Protein AF-A0A848I229-F1 (afdb_monomer_lite)

pLDDT: mean 84.18, std 8.44, range [56.03, 95.44]

Foldseek 3Di:
DVVVVVLVVVCVVQDPVRSVCVVVVVVVCVVVLVVLLVVLCVVCVPPVVVVDDDDDPPVLVVSLVCLCSLVVDDDPSSVVNNCSSCVVVVVVVVVVVVVVVVVVVVVVVVVPDPDD

Secondary structure (DSSP, 8-state):
-HHHHHHHHHHHHH-HHHHHHHHHHHHHHHHHHHHHHHHHHHHHTTTGGGT----STTHHHHHHHHGGGGGTS--HHHHHHHHHHHHHHHHHHHHHHHHHHHHHHHHHHHHTS---

Sequence (116 aa):
MRWLDEQRGLYHALGPARYWTIMVGTVVFCIGFGTLVWWLSEKIGWPDAYGFQCRGKGCLFIELWHSPSLLQNPNGYALALFVALWFIPATTGIAVTIILARRTLIRRRNRIRPME

Radius of gyration: 21.03 Å; chains: 1; bounding box: 59×27×50 Å

Structure (mmCIF, N/CA/C/O backbone):
data_AF-A0A848I229-F1
#
_entry.id   AF-A0A848I229-F1
#
loop_
_atom_site.group_PDB
_atom_site.id
_atom_site.type_symbol
_atom_site.label_atom_id
_atom_site.label_alt_id
_atom_site.label_comp_id
_atom_site.label_asym_id
_atom_site.label_entity_id
_atom_site.label_seq_id
_atom_site.pdbx_PDB_ins_code
_atom_site.Cartn_x
_atom_site.Cartn_y
_atom_site.Cartn_z
_atom_site.occupancy
_atom_site.B_iso_or_equiv
_atom_site.auth_seq_id
_atom_site.auth_comp_id
_atom_site.auth_asym_id
_atom_site.auth_atom_id
_atom_site.pdbx_PDB_model_num
ATOM 1 N N . MET A 1 1 ? -6.728 11.256 -27.194 1.00 61.47 1 MET A N 1
ATOM 2 C CA . MET A 1 1 ? -5.939 10.508 -28.201 1.00 61.47 1 MET A CA 1
ATOM 3 C C . MET A 1 1 ? -4.593 10.056 -27.644 1.00 61.47 1 MET A C 1
ATOM 5 O O . MET A 1 1 ? -4.391 8.856 -27.608 1.00 61.47 1 MET A O 1
ATOM 9 N N . ARG A 1 2 ? -3.781 10.944 -27.043 1.00 76.88 2 ARG A N 1
ATOM 10 C CA . ARG A 1 2 ? -2.451 10.623 -26.469 1.00 76.88 2 ARG A CA 1
ATOM 11 C C . ARG A 1 2 ? -2.360 9.361 -25.585 1.00 76.88 2 ARG A C 1
ATOM 13 O O . ARG A 1 2 ? -1.382 8.636 -25.667 1.00 76.88 2 ARG A O 1
ATOM 20 N N . TRP A 1 3 ? -3.383 9.076 -24.774 1.00 73.06 3 TRP A N 1
ATOM 21 C CA . TRP A 1 3 ? -3.417 7.885 -23.910 1.00 73.06 3 TRP A CA 1
ATOM 22 C C . TRP A 1 3 ? -3.502 6.562 -24.692 1.00 73.06 3 TRP A C 1
ATOM 24 O O . TRP A 1 3 ? -2.877 5.580 -24.310 1.00 73.06 3 TRP A O 1
ATOM 34 N N . LEU A 1 4 ? -4.238 6.529 -25.808 1.00 77.19 4 LEU A N 1
ATOM 35 C CA . LEU A 1 4 ? -4.366 5.322 -26.633 1.00 77.19 4 LEU A CA 1
ATOM 36 C C . LEU A 1 4 ? -3.067 5.020 -27.385 1.00 77.19 4 LEU A C 1
ATOM 38 O O . LEU A 1 4 ? -2.711 3.854 -27.537 1.00 77.19 4 LEU A O 1
ATOM 42 N N . ASP A 1 5 ? -2.353 6.059 -27.816 1.00 79.25 5 ASP A N 1
ATOM 43 C CA . ASP A 1 5 ? -1.061 5.916 -28.492 1.00 79.25 5 ASP A CA 1
ATOM 44 C C . ASP A 1 5 ? 0.001 5.351 -27.535 1.00 79.25 5 ASP A C 1
ATOM 46 O O . ASP A 1 5 ? 0.774 4.467 -27.901 1.00 79.25 5 ASP A O 1
ATOM 50 N N . GLU A 1 6 ? -0.031 5.778 -26.272 1.00 79.31 6 GLU A N 1
ATOM 51 C CA . GLU A 1 6 ? 0.842 5.271 -25.210 1.00 79.31 6 GLU A CA 1
ATOM 52 C C . GLU A 1 6 ? 0.555 3.793 -24.880 1.00 79.31 6 GLU A C 1
ATOM 54 O O . GLU A 1 6 ? 1.481 2.987 -24.759 1.00 79.31 6 GLU A O 1
ATOM 59 N N . GLN A 1 7 ? -0.725 3.398 -24.835 1.00 76.69 7 GLN A N 1
ATOM 60 C CA . GLN A 1 7 ? -1.123 1.995 -24.653 1.00 76.69 7 GLN A CA 1
ATOM 61 C C . GLN A 1 7 ? -0.685 1.109 -25.825 1.00 76.69 7 GLN A C 1
ATOM 63 O O . GLN A 1 7 ? -0.188 0.003 -25.606 1.00 76.69 7 GLN A O 1
ATOM 68 N N . ARG A 1 8 ? -0.806 1.593 -27.069 1.00 76.88 8 ARG A N 1
ATOM 69 C CA . ARG A 1 8 ? -0.301 0.866 -28.247 1.00 76.88 8 ARG A CA 1
ATOM 70 C C . ARG A 1 8 ? 1.218 0.709 -28.196 1.00 76.88 8 ARG A C 1
ATOM 72 O O . ARG A 1 8 ? 1.717 -0.378 -28.475 1.00 76.88 8 ARG A O 1
ATOM 79 N N . GLY A 1 9 ? 1.945 1.751 -27.790 1.00 76.94 9 GLY A N 1
ATOM 80 C CA . GLY A 1 9 ? 3.397 1.691 -27.607 1.00 76.94 9 GLY A CA 1
ATOM 81 C C . GLY A 1 9 ? 3.820 0.624 -26.593 1.00 76.94 9 GLY A C 1
ATOM 82 O O . GLY A 1 9 ? 4.702 -0.187 -26.877 1.00 76.94 9 GLY A O 1
ATOM 83 N N . LEU A 1 10 ? 3.139 0.561 -25.445 1.00 74.19 10 LEU A N 1
ATOM 84 C CA . LEU A 1 10 ? 3.375 -0.463 -24.420 1.00 74.19 10 LEU A CA 1
ATOM 85 C C . LEU A 1 10 ? 3.036 -1.875 -24.914 1.00 74.19 10 LEU A C 1
ATOM 87 O O . LEU A 1 10 ? 3.806 -2.808 -24.683 1.00 74.19 10 LEU A O 1
ATOM 91 N N . TYR A 1 11 ? 1.921 -2.030 -25.628 1.00 75.19 11 TYR A N 1
ATOM 92 C CA . TYR A 1 11 ? 1.504 -3.306 -26.207 1.00 75.19 11 TYR A CA 1
ATOM 93 C C . TYR A 1 11 ? 2.545 -3.861 -27.193 1.00 75.19 11 TYR A C 1
ATOM 95 O O . TYR A 1 11 ? 2.895 -5.042 -27.129 1.00 75.19 11 TYR A O 1
ATOM 103 N N . HIS A 1 12 ? 3.099 -3.005 -28.057 1.00 77.94 12 HIS A N 1
ATOM 104 C CA . HIS A 1 12 ? 4.138 -3.403 -29.010 1.00 77.94 12 HIS A CA 1
ATOM 105 C C . HIS A 1 12 ? 5.501 -3.660 -28.350 1.00 77.94 12 HIS A C 1
ATOM 107 O O . HIS A 1 12 ? 6.202 -4.578 -28.767 1.00 77.94 12 HIS A O 1
ATOM 113 N N . ALA A 1 13 ? 5.872 -2.905 -27.310 1.00 80.56 13 ALA A N 1
ATOM 114 C CA . ALA A 1 13 ? 7.163 -3.059 -26.632 1.00 80.56 13 ALA A CA 1
ATOM 115 C C . ALA A 1 13 ? 7.252 -4.316 -25.742 1.00 80.56 13 ALA A C 1
ATOM 117 O O . ALA A 1 13 ? 8.307 -4.942 -25.653 1.00 80.56 13 ALA A O 1
ATOM 118 N N . LEU A 1 14 ? 6.159 -4.690 -25.065 1.00 77.81 14 LEU A N 1
ATOM 119 C CA . LEU A 1 14 ? 6.116 -5.833 -24.138 1.00 77.81 14 LEU A CA 1
ATOM 120 C C . LEU A 1 14 ? 5.665 -7.138 -24.813 1.00 77.81 14 LEU A C 1
ATOM 122 O O . LEU A 1 14 ? 5.975 -8.224 -24.319 1.00 77.81 14 LEU A O 1
ATOM 126 N N . GLY A 1 15 ? 4.950 -7.034 -25.934 1.00 85.50 15 GLY A 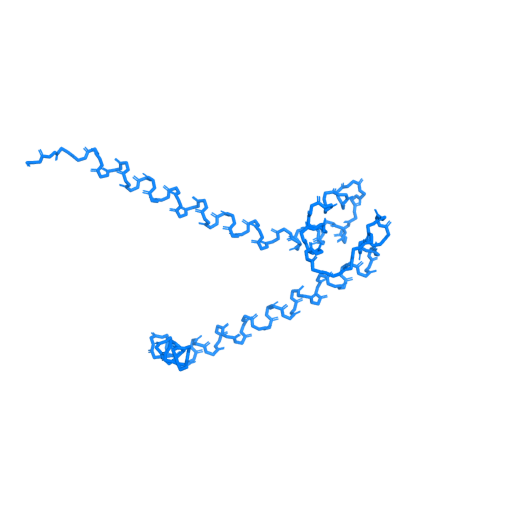N 1
ATOM 127 C CA . GLY A 1 15 ? 4.285 -8.145 -26.602 1.00 85.50 15 GLY A CA 1
ATOM 128 C C . GLY A 1 15 ? 2.907 -8.465 -25.990 1.00 85.50 15 GLY A C 1
ATOM 129 O O . GLY A 1 15 ? 2.695 -8.254 -24.789 1.00 85.50 15 GLY A O 1
ATOM 130 N N . PRO A 1 16 ? 1.966 -9.024 -26.782 1.00 85.12 16 PRO A N 1
ATOM 131 C CA . PRO A 1 16 ? 0.558 -9.169 -26.397 1.00 85.12 16 PRO A CA 1
ATOM 132 C C . PRO A 1 16 ? 0.350 -9.949 -25.101 1.00 85.12 16 PRO A C 1
ATOM 134 O O . PRO A 1 16 ? -0.398 -9.526 -24.224 1.00 85.12 16 PRO A O 1
ATOM 137 N N . ALA A 1 17 ? 1.039 -11.086 -24.977 1.00 85.69 17 ALA A N 1
ATOM 138 C CA . ALA A 1 17 ? 0.879 -11.990 -23.847 1.00 85.69 17 ALA A CA 1
ATOM 139 C C . ALA A 1 17 ? 1.322 -11.331 -22.534 1.00 85.69 17 ALA A C 1
ATOM 141 O O . ALA A 1 17 ? 0.590 -11.360 -21.553 1.00 85.69 17 ALA A O 1
ATOM 142 N N . ARG A 1 18 ? 2.491 -10.675 -22.517 1.00 87.75 18 ARG A N 1
ATOM 143 C CA . ARG A 1 18 ? 3.013 -10.027 -21.302 1.00 87.75 18 ARG A CA 1
ATOM 144 C C . ARG A 1 18 ? 2.158 -8.838 -20.887 1.00 87.75 18 ARG A C 1
ATOM 146 O O . ARG A 1 18 ? 1.877 -8.688 -19.703 1.00 87.75 18 ARG A O 1
ATOM 153 N N . TYR A 1 19 ? 1.727 -8.027 -21.852 1.00 86.94 19 TYR A N 1
ATOM 154 C CA . TYR A 1 19 ? 0.862 -6.881 -21.589 1.00 86.94 19 TYR A CA 1
ATOM 155 C C . TYR A 1 19 ? -0.452 -7.311 -20.918 1.00 86.94 19 TYR A C 1
ATOM 157 O O . TYR A 1 19 ? -0.802 -6.786 -19.860 1.00 86.94 19 TYR A O 1
ATOM 165 N N . TRP A 1 20 ? -1.137 -8.315 -21.478 1.00 90.06 20 TRP A N 1
ATOM 166 C CA . TRP A 1 20 ? -2.387 -8.818 -20.908 1.00 90.06 20 TRP A CA 1
ATOM 167 C C . TRP A 1 20 ? -2.191 -9.460 -19.536 1.00 90.06 20 TRP A C 1
ATOM 169 O O . TRP A 1 20 ? -2.972 -9.177 -18.631 1.00 90.06 20 TRP A O 1
ATOM 179 N N . THR A 1 21 ? -1.130 -10.247 -19.338 1.00 91.94 21 THR A N 1
ATOM 180 C CA . THR A 1 21 ? -0.834 -10.842 -18.027 1.00 91.94 21 THR A CA 1
ATOM 181 C C . THR A 1 21 ? -0.604 -9.775 -16.956 1.00 91.94 21 THR A C 1
ATOM 183 O O . THR A 1 21 ? -1.137 -9.896 -15.855 1.00 91.94 21 THR A O 1
ATOM 186 N N . ILE A 1 22 ? 0.141 -8.708 -17.267 1.00 90.75 22 ILE A N 1
ATOM 187 C CA . ILE A 1 22 ? 0.380 -7.603 -16.325 1.00 90.75 22 ILE A CA 1
ATOM 188 C C . ILE A 1 22 ? -0.925 -6.860 -16.024 1.00 90.75 22 ILE A C 1
ATOM 190 O O . ILE A 1 22 ? -1.213 -6.585 -14.859 1.00 90.75 22 ILE A O 1
ATOM 194 N N . MET A 1 23 ? -1.727 -6.556 -17.048 1.00 89.81 23 MET A N 1
ATOM 195 C CA . MET A 1 23 ? -3.001 -5.851 -16.873 1.00 89.81 23 MET A CA 1
ATOM 196 C C . MET A 1 23 ? -3.985 -6.657 -16.027 1.00 89.81 23 MET A C 1
ATOM 198 O O . MET A 1 23 ? -4.462 -6.170 -15.003 1.00 89.81 23 MET A O 1
ATOM 202 N N . VAL A 1 24 ? -4.244 -7.909 -16.408 1.00 94.06 24 VAL A N 1
ATOM 203 C CA . VAL A 1 24 ? -5.161 -8.792 -15.676 1.00 94.06 24 VAL A CA 1
ATOM 204 C C . VAL A 1 24 ? -4.648 -9.041 -14.262 1.00 94.06 24 VAL A C 1
ATOM 206 O O . VAL A 1 24 ? -5.412 -8.904 -13.311 1.00 94.06 24 VAL A O 1
ATOM 209 N N . GLY A 1 25 ? -3.353 -9.327 -14.102 1.00 93.75 25 GLY A N 1
ATOM 210 C CA . GLY A 1 25 ? -2.740 -9.526 -12.789 1.00 93.75 25 GLY A CA 1
ATOM 211 C C . GLY A 1 25 ? -2.904 -8.311 -11.877 1.00 93.75 25 GLY A C 1
ATOM 212 O O . GLY A 1 25 ? -3.248 -8.463 -10.708 1.00 93.75 25 GLY A O 1
ATOM 213 N N . THR A 1 26 ? -2.742 -7.103 -12.420 1.00 91.62 26 THR A N 1
ATOM 214 C CA . THR A 1 26 ? -2.922 -5.852 -11.670 1.00 91.62 26 THR A CA 1
ATOM 215 C C . THR A 1 26 ? -4.376 -5.657 -11.250 1.00 91.62 26 THR A C 1
ATOM 217 O O . THR A 1 26 ? -4.639 -5.334 -10.095 1.00 91.62 26 THR A O 1
ATOM 220 N N . VAL A 1 27 ? -5.333 -5.891 -12.153 1.00 94.44 27 VAL A N 1
ATOM 221 C CA . VAL A 1 27 ? -6.767 -5.778 -11.841 1.00 94.44 27 VAL A CA 1
ATOM 222 C C . VAL A 1 27 ? -7.171 -6.783 -10.762 1.00 94.44 27 VAL A C 1
ATOM 224 O O . VAL A 1 27 ? -7.797 -6.400 -9.774 1.00 94.44 27 VAL A O 1
ATOM 227 N N . VAL A 1 28 ? -6.767 -8.048 -10.909 1.00 95.44 28 VAL A N 1
ATOM 228 C CA . VAL A 1 28 ? -7.043 -9.107 -9.927 1.00 95.44 28 VAL A CA 1
ATOM 229 C C . VAL A 1 28 ? -6.423 -8.768 -8.574 1.00 95.44 28 VAL A C 1
ATOM 231 O O . VAL A 1 28 ? -7.091 -8.903 -7.551 1.00 95.44 28 VAL A O 1
ATOM 234 N N . PHE A 1 29 ? -5.182 -8.275 -8.559 1.00 92.94 29 PHE A N 1
ATOM 235 C CA . PHE A 1 29 ? -4.520 -7.843 -7.333 1.00 92.94 29 PHE A CA 1
ATOM 236 C C . PHE A 1 29 ? -5.271 -6.692 -6.657 1.00 92.94 29 PHE A C 1
ATOM 238 O O . PHE A 1 29 ? -5.551 -6.782 -5.467 1.00 92.94 29 PHE A O 1
ATOM 245 N N . CYS A 1 30 ? -5.646 -5.641 -7.393 1.00 90.94 30 CYS A N 1
ATOM 246 C CA . CYS A 1 30 ? -6.378 -4.501 -6.835 1.00 90.94 30 CYS A CA 1
ATOM 247 C C . CYS A 1 30 ? -7.722 -4.917 -6.230 1.00 90.94 30 CYS A C 1
ATOM 249 O O . CYS A 1 30 ? -8.056 -4.481 -5.129 1.00 90.94 30 CYS A O 1
ATOM 251 N N . ILE A 1 31 ? -8.476 -5.770 -6.931 1.00 94.38 31 ILE A N 1
ATOM 252 C CA . ILE A 1 31 ? -9.760 -6.279 -6.439 1.00 94.38 31 ILE A CA 1
ATOM 253 C C . ILE A 1 31 ? -9.532 -7.129 -5.189 1.00 94.38 31 ILE A C 1
ATOM 255 O O . ILE A 1 31 ? -10.109 -6.837 -4.147 1.00 94.38 31 ILE A O 1
ATOM 259 N N . GLY A 1 32 ? -8.649 -8.129 -5.261 1.00 93.44 32 GLY A N 1
ATOM 260 C CA . GLY A 1 32 ? -8.381 -9.029 -4.140 1.00 93.44 32 GLY A CA 1
ATOM 261 C C . GLY A 1 32 ? -7.855 -8.297 -2.906 1.00 93.44 32 GLY A C 1
ATOM 262 O O . GLY A 1 32 ? -8.299 -8.562 -1.792 1.00 93.44 32 GLY A O 1
ATOM 263 N N . PHE A 1 33 ? -6.962 -7.328 -3.101 1.00 91.88 33 PHE A N 1
ATOM 264 C CA . PHE A 1 33 ? -6.431 -6.495 -2.029 1.00 91.88 33 PHE A CA 1
ATOM 265 C C . PHE A 1 33 ? -7.514 -5.608 -1.404 1.00 91.88 33 PHE A C 1
ATOM 267 O O . PHE A 1 33 ? -7.625 -5.552 -0.181 1.00 91.88 33 PHE A O 1
ATOM 274 N N . GLY A 1 34 ? -8.355 -4.967 -2.223 1.00 90.12 34 GLY A N 1
ATOM 275 C CA . GLY A 1 34 ? -9.484 -4.172 -1.736 1.00 90.12 34 GLY A CA 1
ATOM 276 C C . GLY A 1 34 ? -10.483 -5.010 -0.935 1.00 90.12 34 GLY A C 1
ATOM 277 O O . GLY A 1 34 ? -10.881 -4.611 0.158 1.00 90.12 34 GLY A O 1
ATOM 278 N N . THR A 1 35 ? -10.831 -6.200 -1.430 1.00 93.06 35 THR A N 1
ATOM 279 C CA . THR A 1 35 ? -11.714 -7.139 -0.724 1.00 93.06 35 THR A CA 1
ATOM 280 C C . THR A 1 35 ? -11.099 -7.622 0.588 1.00 93.06 35 THR A C 1
ATOM 282 O O . THR A 1 35 ? -11.808 -7.690 1.587 1.00 93.06 35 THR A O 1
ATOM 285 N N . LEU A 1 36 ? -9.796 -7.919 0.616 1.00 91.69 36 LEU A N 1
ATOM 286 C CA . LEU A 1 36 ? -9.095 -8.328 1.835 1.00 91.69 36 LEU A CA 1
ATOM 287 C C . LEU A 1 36 ? -9.128 -7.226 2.900 1.00 91.69 36 LEU A C 1
ATOM 289 O O . LEU A 1 36 ? -9.456 -7.505 4.051 1.00 91.69 36 LEU A O 1
ATOM 293 N N . VAL A 1 37 ? -8.805 -5.986 2.519 1.00 89.44 37 VAL A N 1
ATOM 294 C CA . VAL A 1 37 ? -8.836 -4.832 3.430 1.00 89.44 37 VAL A CA 1
ATOM 295 C C . VAL A 1 37 ? -10.249 -4.613 3.959 1.00 89.44 37 VAL A C 1
ATOM 297 O O . VAL A 1 37 ? -10.425 -4.474 5.164 1.00 89.44 37 VAL A O 1
ATOM 300 N N . TRP A 1 38 ? -11.259 -4.642 3.088 1.00 90.12 38 TRP A N 1
ATOM 301 C CA . TRP A 1 38 ? -12.655 -4.501 3.497 1.00 90.12 38 TRP A CA 1
ATOM 302 C C . TRP A 1 38 ? -13.090 -5.608 4.466 1.00 90.12 38 TRP A C 1
ATOM 304 O O . TRP A 1 38 ? -13.617 -5.312 5.535 1.00 90.12 38 TRP A O 1
ATOM 314 N N . TRP A 1 39 ? -12.787 -6.869 4.152 1.00 93.06 39 TRP A N 1
ATOM 315 C CA . TRP A 1 39 ? -13.123 -8.014 5.001 1.00 93.06 39 TRP A CA 1
ATOM 316 C C . TRP A 1 39 ? -12.442 -7.955 6.376 1.00 93.06 39 TRP A C 1
ATOM 318 O O . TRP A 1 39 ? -13.074 -8.224 7.399 1.00 93.06 39 TRP A O 1
ATOM 328 N N . LEU A 1 40 ? -11.160 -7.577 6.420 1.00 90.50 40 LEU A N 1
ATOM 329 C CA . LEU A 1 40 ? -10.433 -7.374 7.674 1.00 90.50 40 LEU A CA 1
ATOM 330 C C . LEU A 1 40 ? -11.035 -6.227 8.490 1.00 90.50 40 LEU A C 1
ATOM 332 O O . LEU A 1 40 ? -11.192 -6.370 9.703 1.00 90.50 40 LEU A O 1
ATOM 336 N N . SER A 1 41 ? -11.399 -5.127 7.828 1.00 87.25 41 SER A N 1
ATOM 337 C CA . SER A 1 41 ? -12.031 -3.979 8.475 1.00 87.25 41 SER A CA 1
ATOM 338 C C . SER A 1 41 ? -13.373 -4.351 9.100 1.00 87.25 41 SER A C 1
ATOM 340 O O . SER A 1 41 ? -13.586 -4.066 10.278 1.00 87.25 41 SER A O 1
ATOM 342 N N . GLU A 1 42 ? -14.236 -5.073 8.380 1.00 88.62 42 GLU A N 1
ATOM 343 C CA . GLU A 1 42 ? -15.516 -5.548 8.923 1.00 88.62 42 GLU A CA 1
ATOM 344 C C . GLU A 1 42 ? -15.330 -6.476 10.128 1.00 88.62 42 GLU A C 1
ATOM 346 O O . GLU A 1 42 ? -16.072 -6.380 11.106 1.00 88.62 42 GLU A O 1
ATOM 351 N N . LYS A 1 43 ? -14.313 -7.348 10.106 1.00 89.19 43 LYS A N 1
ATOM 352 C CA . LYS A 1 43 ? -14.065 -8.306 11.195 1.00 89.19 43 LYS A CA 1
ATOM 353 C C . LYS A 1 43 ? -13.723 -7.660 12.530 1.00 89.19 43 LYS A C 1
ATOM 355 O O . LYS A 1 43 ? -14.037 -8.245 13.566 1.00 89.19 43 LYS A O 1
ATOM 360 N N . ILE A 1 44 ? -13.073 -6.503 12.513 1.00 88.25 44 ILE A N 1
ATOM 361 C CA . ILE A 1 44 ? -12.664 -5.788 13.730 1.00 88.25 44 ILE A CA 1
ATOM 362 C C . ILE A 1 44 ? -13.465 -4.499 13.954 1.00 88.25 44 ILE A C 1
ATOM 364 O O . ILE A 1 44 ? -13.167 -3.752 14.882 1.00 88.25 44 ILE A O 1
ATOM 368 N N . GLY A 1 45 ? -14.464 -4.229 13.108 1.00 84.88 45 GLY A N 1
ATOM 369 C CA . GLY A 1 45 ? -15.256 -3.001 13.144 1.00 84.88 45 GLY A CA 1
ATOM 370 C C . GLY A 1 45 ? -14.448 -1.742 12.821 1.00 84.88 45 GLY A C 1
ATOM 371 O O . GLY A 1 45 ? -14.797 -0.658 13.275 1.00 84.88 45 GLY A O 1
ATOM 372 N N . TRP A 1 46 ? -13.348 -1.861 12.080 1.00 83.38 46 TRP A N 1
ATOM 373 C CA . TRP A 1 46 ? -12.554 -0.708 11.667 1.00 83.38 46 TRP A CA 1
ATOM 374 C C . TRP A 1 46 ? -13.295 0.114 10.602 1.00 83.38 46 TRP A C 1
ATOM 376 O O . TRP A 1 46 ? -13.853 -0.481 9.677 1.00 83.38 46 TRP A O 1
ATOM 386 N N . PRO A 1 47 ? -13.254 1.459 10.650 1.00 83.19 47 PRO A N 1
ATOM 387 C CA . PRO A 1 47 ? -12.619 2.315 11.665 1.00 83.19 47 PRO A CA 1
ATOM 388 C C . PRO A 1 47 ? -13.548 2.715 12.834 1.00 83.19 47 PRO A C 1
ATOM 390 O O . PRO A 1 47 ? -13.076 3.220 13.856 1.00 83.19 47 PRO A O 1
ATOM 393 N N . ASP A 1 48 ? -14.853 2.457 12.718 1.00 83.12 48 ASP A N 1
ATOM 394 C CA . ASP A 1 48 ? -15.883 2.970 13.633 1.00 83.12 48 ASP A CA 1
ATOM 395 C C . ASP A 1 48 ? -15.733 2.461 15.081 1.00 83.12 48 ASP A C 1
ATOM 397 O O . ASP A 1 48 ? -15.882 3.235 16.028 1.00 83.12 48 ASP A O 1
ATOM 401 N N . ALA A 1 49 ? -15.376 1.188 15.278 1.00 81.69 49 ALA A N 1
ATOM 402 C CA . ALA A 1 49 ? -15.155 0.581 16.598 1.00 81.69 49 ALA A CA 1
ATOM 403 C C . ALA A 1 49 ? -13.953 1.180 17.344 1.00 81.69 49 ALA A C 1
ATOM 405 O O . ALA A 1 49 ? -13.859 1.069 18.565 1.00 81.69 49 ALA A O 1
ATOM 406 N N . TYR A 1 50 ? -13.052 1.840 16.616 1.00 78.81 50 TYR A N 1
ATOM 407 C CA . TYR A 1 50 ? -11.896 2.542 17.166 1.00 78.81 50 TYR A CA 1
ATOM 408 C C . TYR A 1 50 ? -12.190 4.036 17.401 1.00 78.81 50 TYR A C 1
ATOM 410 O O . TYR A 1 50 ? -11.290 4.792 17.758 1.00 78.81 50 TYR A O 1
ATOM 418 N N . GLY A 1 51 ? -13.452 4.462 17.246 1.00 78.19 51 GLY A N 1
ATOM 419 C CA . GLY A 1 51 ? -13.907 5.831 17.503 1.00 78.19 51 GLY A CA 1
ATOM 420 C C . GLY A 1 51 ? -13.667 6.801 16.346 1.00 78.19 51 GLY A C 1
ATOM 421 O O . GLY A 1 51 ? -13.834 8.009 16.518 1.00 78.19 51 GLY A O 1
ATOM 422 N N . PHE A 1 52 ? -13.290 6.299 15.168 1.00 80.81 52 PHE A N 1
ATOM 423 C CA . PHE A 1 52 ? -12.976 7.126 14.007 1.00 80.81 52 PHE A CA 1
ATOM 424 C C . PHE A 1 52 ? -14.089 7.027 12.972 1.00 80.81 52 PHE A C 1
ATOM 426 O O . PHE A 1 52 ? -14.188 6.049 12.242 1.00 80.81 52 PHE A O 1
ATOM 433 N N . GLN A 1 53 ? -14.903 8.076 12.878 1.00 74.69 53 GLN A N 1
ATOM 434 C CA . GLN A 1 53 ? -15.883 8.212 11.809 1.00 74.69 53 GLN A CA 1
ATOM 435 C C . GLN A 1 53 ? -15.352 9.184 10.775 1.00 74.69 53 GLN A C 1
ATOM 437 O O . GLN A 1 53 ? -15.200 10.380 11.027 1.00 74.69 53 GLN A O 1
ATOM 442 N N . CYS A 1 54 ? -15.072 8.666 9.593 1.00 74.00 54 CYS A N 1
ATOM 443 C CA . CYS A 1 54 ? -14.611 9.480 8.497 1.00 74.00 54 CYS A CA 1
ATOM 444 C C . CYS A 1 54 ? -15.384 9.102 7.231 1.00 74.00 54 CYS A C 1
ATOM 446 O O . CYS A 1 54 ? -15.521 7.937 6.870 1.00 74.00 54 CYS A O 1
ATOM 448 N N . ARG A 1 55 ? -15.974 10.110 6.582 1.00 73.12 55 ARG A N 1
ATOM 449 C CA . ARG A 1 55 ? -16.778 9.949 5.367 1.00 73.12 55 ARG A CA 1
ATOM 450 C C . ARG A 1 55 ? -16.360 11.004 4.353 1.00 73.12 55 ARG A C 1
ATOM 452 O O . ARG A 1 55 ? -16.357 12.192 4.656 1.00 73.12 55 ARG A O 1
ATOM 459 N N . GLY A 1 56 ? -16.038 10.569 3.137 1.00 75.12 56 GLY A N 1
ATOM 460 C CA . GLY A 1 56 ? -15.721 11.454 2.015 1.00 75.12 56 GLY A CA 1
ATOM 461 C C . GLY A 1 56 ? -14.248 11.451 1.598 1.00 75.12 56 GLY A C 1
ATOM 462 O O . GLY A 1 56 ? -13.522 10.473 1.768 1.00 75.12 56 GLY A O 1
ATOM 463 N N . LYS A 1 57 ? -13.815 12.544 0.961 1.00 73.88 57 LYS A N 1
ATOM 464 C CA . LYS A 1 57 ? -12.471 12.663 0.373 1.00 73.88 57 LYS A CA 1
ATOM 465 C C . LYS A 1 57 ? -11.409 12.827 1.463 1.00 73.88 57 LYS A C 1
ATOM 467 O O . LYS A 1 57 ? -11.611 13.566 2.416 1.00 73.88 57 LYS A O 1
ATOM 472 N N . GLY A 1 58 ? -10.262 12.169 1.286 1.00 75.50 58 GLY A N 1
ATOM 473 C CA . GLY A 1 58 ? -9.140 12.226 2.234 1.00 75.50 58 GLY A CA 1
ATOM 474 C C . GLY A 1 58 ? -9.224 11.211 3.373 1.00 75.50 58 GLY A C 1
ATOM 475 O O . GLY A 1 58 ? -8.304 11.128 4.181 1.00 75.50 58 GLY A O 1
ATOM 476 N N . CYS A 1 59 ? -10.279 10.397 3.402 1.00 81.00 59 CYS A N 1
ATOM 477 C CA . CYS A 1 59 ? -10.508 9.486 4.508 1.00 81.00 59 CYS A CA 1
ATOM 478 C C . CYS A 1 59 ? -9.430 8.424 4.673 1.00 81.00 59 CYS A C 1
ATOM 480 O O . CYS A 1 59 ? -8.964 8.173 5.776 1.00 81.00 59 CYS A O 1
ATOM 482 N N . LEU A 1 60 ? -8.930 7.917 3.550 1.00 78.19 60 LEU A N 1
ATOM 483 C CA . LEU A 1 60 ? -7.845 6.948 3.526 1.00 78.19 60 LEU A CA 1
ATOM 484 C C . LEU A 1 60 ? -6.576 7.474 4.221 1.00 78.19 60 LEU A C 1
ATOM 486 O O . LEU A 1 60 ? -5.892 6.714 4.892 1.00 78.19 60 LEU A O 1
ATOM 490 N N . PHE A 1 61 ? -6.278 8.777 4.127 1.00 82.38 61 PHE A N 1
ATOM 491 C CA . PHE A 1 61 ? -5.144 9.370 4.849 1.00 82.38 61 PHE A CA 1
ATOM 492 C C . PHE A 1 61 ? -5.396 9.449 6.353 1.00 82.38 61 PHE A C 1
ATOM 494 O O . PHE A 1 61 ? -4.484 9.197 7.135 1.00 82.38 61 PHE A O 1
ATOM 501 N N . ILE A 1 62 ? -6.621 9.788 6.757 1.00 83.69 62 ILE A N 1
ATOM 502 C CA . ILE A 1 62 ? -7.011 9.858 8.168 1.00 83.69 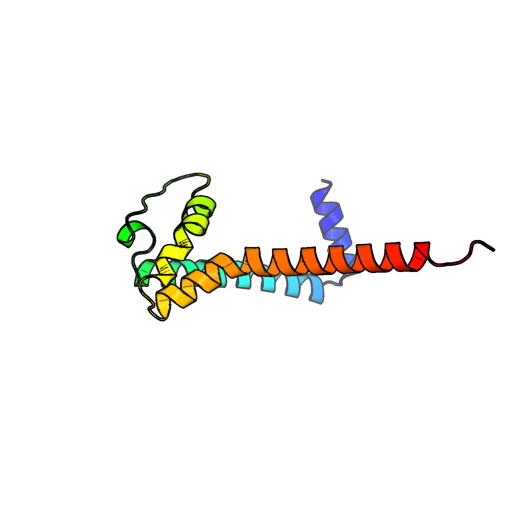62 ILE A CA 1
ATOM 503 C C . ILE A 1 62 ? -6.989 8.456 8.785 1.00 83.69 62 ILE A C 1
ATOM 505 O O . ILE A 1 62 ? -6.438 8.285 9.871 1.00 83.69 62 ILE A O 1
ATOM 509 N N . GLU A 1 63 ? -7.522 7.456 8.086 1.00 82.81 63 GLU A N 1
ATOM 510 C CA . GLU A 1 63 ? -7.466 6.051 8.491 1.00 82.81 63 GLU A CA 1
ATOM 511 C C . GLU A 1 63 ? -6.020 5.561 8.600 1.00 82.81 63 GLU A C 1
ATOM 513 O O . GLU A 1 63 ? -5.652 4.956 9.604 1.00 82.81 63 GLU A O 1
ATOM 518 N N . LEU A 1 64 ? -5.168 5.875 7.619 1.00 85.38 64 LEU A N 1
ATOM 519 C CA . LEU A 1 64 ? -3.753 5.501 7.655 1.00 85.38 64 LEU A CA 1
ATOM 520 C C . LEU A 1 64 ? -3.006 6.181 8.814 1.00 85.38 64 LEU A C 1
ATOM 522 O O . LEU A 1 64 ? -2.162 5.559 9.452 1.00 85.38 64 LEU A O 1
ATOM 526 N N . TRP A 1 65 ? -3.333 7.439 9.118 1.00 86.31 65 TRP A N 1
ATOM 527 C CA . TRP A 1 65 ? -2.746 8.177 10.239 1.00 86.31 65 TRP A CA 1
ATOM 528 C C . TRP A 1 65 ? -3.141 7.590 11.598 1.00 86.31 65 TRP A C 1
ATOM 530 O O . TRP A 1 65 ? -2.313 7.521 12.504 1.00 86.31 65 TRP A O 1
ATOM 540 N N . HIS A 1 66 ? -4.387 7.134 11.735 1.00 86.69 66 HIS A N 1
ATOM 541 C CA . HIS A 1 66 ? -4.896 6.524 12.966 1.00 86.69 66 HIS A CA 1
ATOM 542 C C . HIS A 1 66 ? -4.650 5.015 13.048 1.00 86.69 66 HIS A C 1
ATOM 544 O O . HIS A 1 66 ? -4.871 4.417 14.104 1.00 86.69 66 HIS A O 1
ATOM 550 N N . SER A 1 67 ? -4.127 4.392 11.988 1.00 85.19 67 SER A N 1
ATOM 551 C CA . SER A 1 67 ? -3.819 2.962 11.949 1.00 85.19 67 SER A CA 1
ATOM 552 C C . SER A 1 67 ? -2.891 2.463 13.073 1.00 85.19 67 SER A C 1
ATOM 554 O O . SER A 1 67 ? -3.020 1.292 13.421 1.00 85.19 67 SER A O 1
ATOM 556 N N . PRO A 1 68 ? -1.999 3.260 13.710 1.00 86.75 68 PRO A N 1
ATOM 557 C CA . PRO A 1 68 ? -1.237 2.800 14.874 1.00 86.75 68 PRO A CA 1
ATOM 558 C C . PRO A 1 68 ? -2.107 2.374 16.067 1.00 86.75 68 PRO A C 1
ATOM 560 O O . PRO A 1 68 ? -1.653 1.587 16.894 1.00 86.75 68 PRO A O 1
ATOM 563 N N . SER A 1 69 ? -3.363 2.829 16.152 1.00 85.06 69 SER A N 1
ATOM 564 C CA . SER A 1 69 ? -4.319 2.344 17.162 1.00 85.06 69 SER A CA 1
ATOM 565 C C . SER A 1 69 ? -4.615 0.842 17.030 1.00 85.06 69 SER A C 1
ATOM 567 O O . SER A 1 69 ? -4.862 0.179 18.038 1.00 85.06 69 SER A O 1
ATOM 569 N N . LEU A 1 70 ? -4.469 0.265 15.827 1.00 84.38 70 LEU A N 1
ATOM 570 C CA . LEU A 1 70 ? -4.555 -1.183 15.593 1.00 84.38 70 LEU A CA 1
ATOM 571 C C . LEU A 1 70 ? -3.465 -1.967 16.340 1.00 84.38 70 LEU A C 1
ATOM 573 O O . LEU A 1 70 ? -3.655 -3.143 16.638 1.00 84.38 70 LEU A O 1
ATOM 577 N N . LEU A 1 71 ? -2.334 -1.328 16.660 1.00 87.00 71 LEU A N 1
ATOM 578 C CA . LEU A 1 71 ? -1.219 -1.952 17.379 1.00 87.00 71 LEU A CA 1
ATOM 579 C C . LEU A 1 71 ? -1.395 -1.918 18.902 1.00 87.00 71 LEU A C 1
ATOM 581 O O . LEU A 1 71 ? -0.687 -2.633 19.605 1.00 87.00 71 LEU A O 1
ATOM 585 N N . GLN A 1 72 ? -2.323 -1.107 19.420 1.00 85.06 72 GLN A N 1
ATOM 586 C CA . GLN A 1 72 ? -2.545 -0.974 20.865 1.00 85.06 72 GLN A CA 1
ATOM 587 C C . GLN A 1 72 ? -3.303 -2.172 21.450 1.00 85.06 72 GLN A C 1
ATOM 589 O O . GLN A 1 72 ? -3.069 -2.541 22.595 1.00 85.06 72 GLN A O 1
ATOM 594 N N . ASN A 1 73 ? -4.163 -2.811 20.651 1.00 75.62 73 ASN A N 1
ATOM 595 C CA . ASN A 1 73 ? -4.868 -4.041 21.008 1.00 75.62 73 ASN A CA 1
ATOM 596 C C . ASN A 1 73 ? -4.521 -5.132 19.983 1.00 75.62 73 ASN A C 1
ATOM 598 O O . ASN A 1 73 ? -5.259 -5.311 19.009 1.00 75.62 73 ASN A O 1
ATOM 602 N N . PRO A 1 74 ? -3.380 -5.830 20.145 1.00 72.56 74 PRO A N 1
ATOM 603 C CA . PRO A 1 74 ? -2.869 -6.743 19.133 1.00 72.56 74 PRO A CA 1
ATOM 604 C C . PRO A 1 74 ? -3.788 -7.959 18.976 1.00 72.56 74 PRO A C 1
ATOM 606 O O . PRO A 1 74 ? -3.797 -8.883 19.784 1.00 72.56 74 PRO A O 1
ATOM 609 N N . ASN A 1 75 ? -4.545 -7.959 17.883 1.00 84.88 75 ASN A N 1
ATOM 610 C CA . ASN A 1 75 ? -5.268 -9.109 17.356 1.00 84.88 75 ASN A CA 1
ATOM 611 C C . ASN A 1 75 ? -4.660 -9.466 15.991 1.00 84.88 75 ASN A C 1
ATOM 613 O O . ASN A 1 75 ? -4.232 -8.573 15.256 1.00 84.88 75 ASN A O 1
ATOM 617 N N . GLY A 1 76 ? -4.647 -10.749 15.618 1.00 87.94 76 GLY A N 1
ATOM 618 C CA . GLY A 1 76 ? -4.139 -11.196 14.316 1.00 87.94 76 GLY A CA 1
ATOM 619 C C . GLY A 1 76 ? -4.787 -10.451 13.143 1.00 87.94 76 GLY A C 1
ATOM 620 O O . GLY A 1 76 ? -4.100 -10.064 12.202 1.00 87.94 76 GLY A O 1
ATOM 621 N N . TYR A 1 77 ? -6.085 -10.151 13.245 1.00 89.62 77 TYR A N 1
ATOM 622 C CA . TYR A 1 77 ? -6.806 -9.362 12.241 1.00 89.62 77 TYR A CA 1
ATOM 623 C C . TYR A 1 77 ? -6.395 -7.883 12.218 1.00 89.62 77 TYR A C 1
ATOM 625 O O . TYR A 1 77 ? -6.218 -7.319 11.142 1.00 89.62 77 TYR A O 1
ATOM 633 N N . ALA A 1 78 ? -6.193 -7.265 13.386 1.00 87.56 78 ALA A N 1
ATOM 634 C CA . ALA A 1 78 ? -5.759 -5.870 13.487 1.00 87.56 78 ALA A CA 1
ATOM 635 C C . ALA A 1 78 ? -4.338 -5.686 12.929 1.00 87.56 78 ALA A C 1
ATOM 637 O O . ALA A 1 78 ? -4.070 -4.732 12.198 1.00 87.56 78 ALA A O 1
ATOM 638 N N . LEU A 1 79 ? -3.448 -6.646 13.199 1.00 90.00 79 LEU A N 1
ATOM 639 C CA . LEU A 1 79 ? -2.090 -6.655 12.663 1.00 90.00 79 LEU A CA 1
ATOM 640 C C . LEU A 1 79 ? -2.084 -6.891 11.146 1.00 90.00 79 LEU A C 1
ATOM 642 O O . LEU A 1 7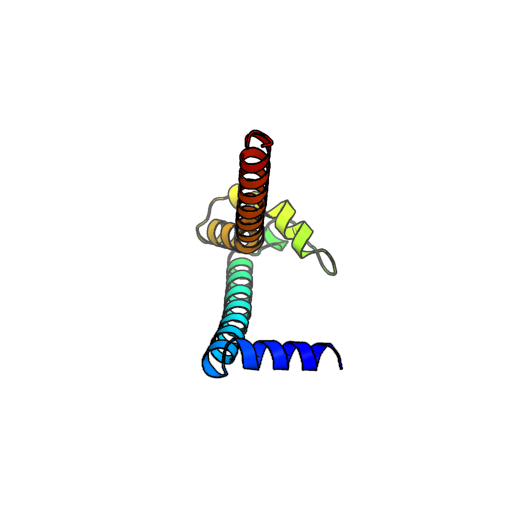9 ? -1.378 -6.188 10.425 1.00 90.00 79 LEU A O 1
ATOM 646 N N . ALA A 1 80 ? -2.907 -7.818 10.646 1.00 91.31 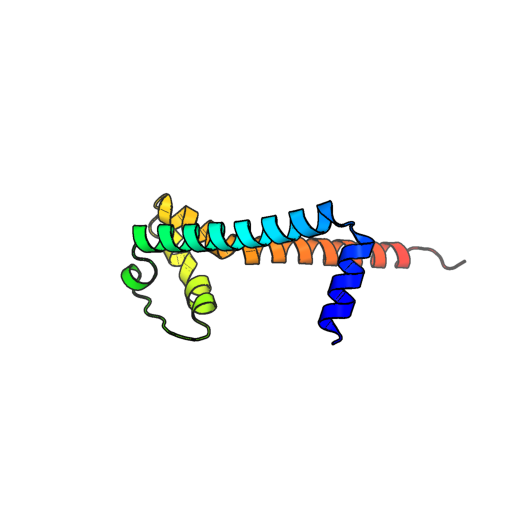80 ALA A N 1
ATOM 647 C CA . ALA A 1 80 ? -3.067 -8.037 9.210 1.00 91.31 80 ALA A CA 1
ATOM 648 C C . ALA A 1 80 ? -3.589 -6.781 8.493 1.00 91.31 80 ALA A C 1
ATOM 650 O O . ALA A 1 80 ? -3.057 -6.414 7.444 1.00 91.31 80 ALA A O 1
ATOM 651 N N . LEU A 1 81 ? -4.575 -6.087 9.075 1.00 89.44 81 LEU A N 1
ATOM 652 C CA . LEU A 1 81 ? -5.103 -4.845 8.512 1.00 89.44 81 LEU A CA 1
ATOM 653 C C . LEU A 1 81 ? -4.047 -3.737 8.511 1.00 89.44 81 LEU A C 1
ATOM 655 O O . LEU A 1 81 ? -3.887 -3.051 7.505 1.00 89.44 81 LEU A O 1
ATOM 659 N N . PHE A 1 82 ? -3.285 -3.594 9.598 1.00 90.62 82 PHE A N 1
ATOM 660 C CA . PHE A 1 82 ? -2.196 -2.621 9.677 1.00 90.62 82 PHE A CA 1
ATOM 661 C C . PHE A 1 82 ? -1.152 -2.851 8.578 1.00 90.62 82 PHE A C 1
ATOM 663 O O . PHE A 1 82 ? -0.785 -1.918 7.862 1.00 90.62 82 PHE A O 1
ATOM 670 N N . VAL A 1 83 ? -0.709 -4.101 8.405 1.00 91.12 83 VAL A N 1
ATOM 671 C CA . VAL A 1 83 ? 0.247 -4.472 7.353 1.00 91.12 83 VAL A CA 1
ATOM 672 C C . VAL A 1 83 ? -0.337 -4.206 5.968 1.00 91.12 83 VAL A C 1
ATOM 674 O O . VAL A 1 83 ? 0.369 -3.672 5.116 1.00 91.12 83 VAL A O 1
ATOM 677 N N . ALA A 1 84 ? -1.614 -4.526 5.741 1.00 89.75 84 ALA A N 1
ATOM 678 C CA . ALA A 1 84 ? -2.276 -4.249 4.473 1.00 89.75 84 ALA A CA 1
ATOM 679 C C . ALA A 1 84 ? -2.321 -2.739 4.185 1.00 89.75 84 ALA A C 1
ATOM 681 O O . ALA A 1 84 ? -1.843 -2.307 3.140 1.00 89.75 84 ALA A O 1
ATOM 682 N N . LEU A 1 85 ? -2.784 -1.912 5.126 1.00 88.88 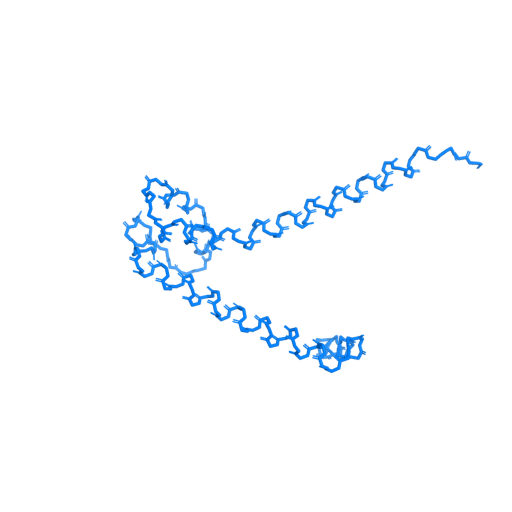85 LEU A N 1
ATOM 683 C CA . LEU A 1 85 ? -2.845 -0.453 4.962 1.00 88.88 85 LEU A CA 1
ATOM 684 C C . LEU A 1 85 ? -1.471 0.159 4.640 1.00 88.88 85 LEU A C 1
ATOM 686 O O . LEU A 1 85 ? -1.358 1.027 3.772 1.00 88.88 85 LEU A O 1
ATOM 690 N N . TRP A 1 86 ? -0.412 -0.336 5.284 1.00 90.94 86 TRP A N 1
ATOM 691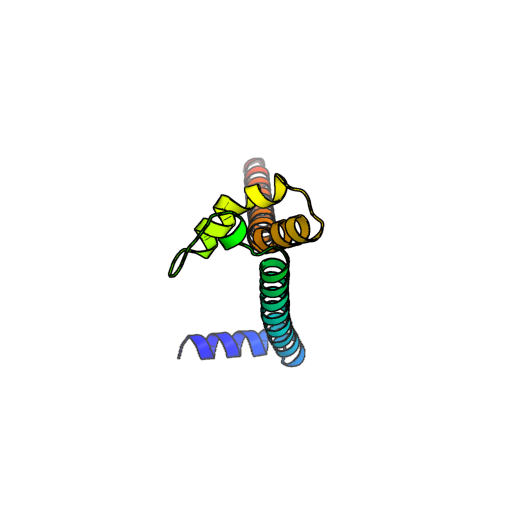 C CA . TRP A 1 86 ? 0.955 0.141 5.069 1.00 90.94 86 TRP A CA 1
ATOM 692 C C . TRP A 1 86 ? 1.692 -0.531 3.910 1.00 90.94 86 TRP A C 1
ATOM 694 O O . TRP A 1 86 ? 2.772 -0.067 3.546 1.00 90.94 86 TRP A O 1
ATOM 704 N N . PHE A 1 87 ? 1.123 -1.556 3.271 1.00 89.25 87 PHE A N 1
ATOM 705 C CA . PHE A 1 87 ? 1.793 -2.306 2.209 1.00 89.25 87 PHE A CA 1
ATOM 706 C C . PHE A 1 87 ? 2.217 -1.403 1.043 1.00 89.25 87 PHE A C 1
ATOM 708 O O . PHE A 1 87 ? 3.383 -1.404 0.643 1.00 89.25 87 PHE A O 1
ATOM 715 N N . ILE A 1 88 ? 1.300 -0.582 0.521 1.00 86.69 88 ILE A N 1
ATOM 716 C CA . ILE A 1 88 ? 1.588 0.313 -0.610 1.00 86.69 88 ILE A CA 1
ATOM 717 C C . ILE A 1 88 ? 2.545 1.451 -0.196 1.00 86.69 88 ILE A C 1
ATOM 719 O O . ILE A 1 88 ? 3.574 1.616 -0.858 1.00 86.69 88 ILE A O 1
ATOM 723 N N . PRO A 1 89 ? 2.306 2.216 0.892 1.00 88.19 89 PRO A N 1
ATOM 724 C CA . PRO A 1 89 ? 3.240 3.253 1.341 1.00 88.19 89 PRO A CA 1
ATOM 725 C C . PRO A 1 89 ? 4.646 2.723 1.655 1.00 88.19 89 PRO A C 1
ATOM 727 O O . PRO A 1 89 ? 5.639 3.342 1.276 1.00 88.19 89 PRO A O 1
ATOM 730 N N . ALA A 1 90 ? 4.755 1.562 2.305 1.00 89.44 90 ALA A N 1
ATOM 731 C CA . ALA A 1 90 ? 6.046 0.988 2.668 1.00 89.44 90 ALA A CA 1
ATOM 732 C C . ALA A 1 90 ? 6.815 0.506 1.432 1.00 89.44 90 ALA A C 1
ATOM 734 O O . ALA A 1 90 ? 7.986 0.848 1.263 1.00 89.44 90 ALA A O 1
ATOM 735 N N . THR A 1 91 ? 6.165 -0.242 0.534 1.00 89.38 91 THR A N 1
ATOM 736 C CA . THR A 1 91 ? 6.811 -0.741 -0.694 1.00 89.38 91 THR A CA 1
ATOM 737 C C . THR A 1 91 ? 7.238 0.402 -1.616 1.00 89.38 91 THR A C 1
ATOM 739 O O . THR A 1 91 ? 8.364 0.397 -2.121 1.00 89.38 91 THR A O 1
ATOM 742 N N . THR A 1 92 ? 6.387 1.418 -1.789 1.00 90.56 92 THR A N 1
ATOM 743 C CA . THR A 1 92 ? 6.727 2.622 -2.568 1.00 90.56 92 THR A CA 1
ATOM 744 C C . THR A 1 92 ? 7.857 3.415 -1.915 1.00 90.56 92 THR A C 1
ATOM 746 O O . THR A 1 92 ? 8.807 3.787 -2.608 1.00 90.56 92 THR A O 1
ATOM 749 N N . GLY A 1 93 ? 7.816 3.602 -0.593 1.00 91.62 93 GLY A N 1
ATOM 750 C CA . GLY A 1 93 ? 8.881 4.235 0.182 1.00 91.62 93 GLY A CA 1
ATOM 751 C C . GLY A 1 93 ? 10.227 3.551 -0.045 1.00 91.62 93 GLY A C 1
ATOM 752 O O . GLY A 1 93 ? 11.164 4.198 -0.509 1.00 91.62 93 GLY A O 1
ATOM 753 N N . ILE A 1 94 ? 10.297 2.233 0.167 1.00 92.75 94 ILE A N 1
ATOM 754 C CA . ILE A 1 94 ? 11.512 1.425 -0.028 1.00 92.75 94 ILE A CA 1
ATOM 755 C C . ILE A 1 94 ? 12.046 1.562 -1.458 1.00 92.75 94 ILE A C 1
ATOM 757 O O . ILE A 1 94 ? 13.239 1.816 -1.651 1.00 92.75 94 ILE A O 1
ATOM 761 N N . ALA A 1 95 ? 11.183 1.436 -2.471 1.00 91.62 95 ALA A N 1
ATOM 762 C CA . ALA A 1 95 ? 11.592 1.555 -3.869 1.00 91.62 95 ALA A CA 1
ATOM 763 C C . ALA A 1 95 ? 12.207 2.933 -4.165 1.00 91.62 95 ALA A C 1
ATOM 765 O O . ALA A 1 95 ? 13.284 3.022 -4.766 1.00 91.62 95 ALA A O 1
ATOM 766 N N . VAL A 1 96 ? 11.570 4.008 -3.693 1.00 93.31 96 VAL A N 1
ATOM 767 C CA . VAL A 1 96 ? 12.079 5.377 -3.841 1.00 93.31 96 VAL A CA 1
ATOM 768 C C . VAL A 1 96 ? 13.417 5.538 -3.123 1.00 93.31 96 VAL A C 1
ATOM 770 O O . VAL A 1 96 ? 14.363 6.058 -3.722 1.00 93.31 96 VAL A O 1
ATOM 773 N N . THR A 1 97 ? 13.545 5.053 -1.885 1.00 93.25 97 THR A N 1
ATOM 774 C CA . THR A 1 97 ? 14.804 5.139 -1.130 1.00 93.25 97 THR A CA 1
ATOM 775 C C . THR A 1 97 ? 15.935 4.418 -1.859 1.00 93.25 97 THR A C 1
ATOM 777 O O . THR A 1 97 ? 17.022 4.978 -1.996 1.00 93.25 97 THR A O 1
ATOM 780 N N . ILE A 1 98 ? 15.683 3.225 -2.409 1.00 94.06 98 ILE A N 1
ATOM 781 C CA . ILE A 1 98 ? 16.670 2.465 -3.190 1.00 94.06 98 ILE A CA 1
ATOM 782 C C . ILE A 1 98 ? 17.092 3.241 -4.442 1.00 94.06 98 ILE A C 1
ATOM 784 O O . ILE A 1 98 ? 18.287 3.339 -4.735 1.00 94.06 98 ILE A O 1
ATOM 788 N N . ILE A 1 99 ? 16.140 3.814 -5.183 1.00 93.06 99 ILE A N 1
ATOM 789 C CA . ILE A 1 99 ? 16.431 4.592 -6.394 1.00 93.06 99 ILE A CA 1
ATOM 790 C C . ILE A 1 99 ? 17.275 5.824 -6.051 1.00 93.06 99 ILE A C 1
ATOM 792 O O . ILE A 1 99 ? 18.280 6.089 -6.719 1.00 93.06 99 ILE A O 1
ATOM 796 N N . LEU A 1 100 ? 16.906 6.565 -5.004 1.00 93.06 100 LEU A N 1
ATOM 797 C CA . LEU A 1 100 ? 17.641 7.750 -4.559 1.00 93.06 100 LEU A CA 1
ATOM 798 C C . LEU A 1 100 ? 19.036 7.389 -4.039 1.00 93.06 100 LEU A C 1
ATOM 800 O O . LEU A 1 100 ? 20.010 8.048 -4.412 1.00 93.06 100 LEU A O 1
ATOM 804 N N . ALA A 1 101 ? 19.163 6.315 -3.259 1.00 92.31 101 ALA A N 1
ATOM 805 C CA . ALA A 1 101 ? 20.447 5.818 -2.780 1.00 92.31 101 ALA A CA 1
ATOM 806 C C . ALA A 1 101 ? 21.359 5.441 -3.955 1.00 92.31 101 ALA A C 1
ATOM 808 O O . ALA A 1 101 ? 22.482 5.940 -4.045 1.00 92.31 101 ALA A O 1
ATOM 809 N N . ARG A 1 102 ? 20.857 4.661 -4.924 1.00 91.06 102 ARG A N 1
ATOM 810 C CA . ARG A 1 102 ? 21.606 4.304 -6.142 1.00 91.06 102 ARG A CA 1
ATOM 811 C C . ARG A 1 102 ? 22.037 5.536 -6.932 1.00 91.06 102 ARG A C 1
ATOM 813 O O . ARG A 1 102 ? 23.203 5.642 -7.306 1.00 91.06 102 ARG A O 1
ATOM 820 N N . ARG A 1 103 ? 21.133 6.496 -7.150 1.00 88.69 103 ARG A N 1
ATOM 821 C CA . ARG A 1 103 ? 21.453 7.755 -7.848 1.00 88.69 103 ARG A CA 1
ATOM 822 C C . ARG A 1 103 ? 22.546 8.538 -7.126 1.00 88.69 103 ARG A C 1
ATOM 824 O O . ARG A 1 103 ? 23.456 9.056 -7.771 1.00 88.69 103 ARG A O 1
ATOM 831 N N . THR A 1 104 ? 22.482 8.599 -5.801 1.00 87.88 104 THR A N 1
ATOM 832 C CA . THR A 1 104 ? 23.459 9.326 -4.983 1.00 87.88 104 THR A CA 1
ATOM 833 C C . THR A 1 104 ? 24.824 8.642 -5.010 1.00 87.88 104 THR A C 1
ATOM 835 O O . THR A 1 104 ? 25.839 9.317 -5.182 1.00 87.88 104 THR A O 1
ATOM 838 N N . LEU A 1 105 ? 24.860 7.310 -4.926 1.00 86.50 105 LEU A N 1
ATOM 839 C CA . LEU A 1 105 ? 26.091 6.523 -5.030 1.00 86.50 105 LEU A CA 1
ATOM 840 C C . LEU A 1 105 ? 26.757 6.679 -6.402 1.00 86.50 105 LEU A C 1
ATOM 842 O O . LEU A 1 105 ? 27.961 6.917 -6.467 1.00 86.50 105 LEU A O 1
ATOM 846 N N . ILE A 1 106 ? 25.986 6.629 -7.494 1.00 83.31 106 ILE A N 1
ATOM 847 C CA . ILE A 1 106 ? 26.512 6.835 -8.855 1.00 83.31 106 ILE A CA 1
ATOM 848 C C . ILE A 1 106 ? 27.079 8.252 -9.011 1.00 83.31 106 ILE A C 1
ATOM 850 O O . ILE A 1 106 ? 28.187 8.414 -9.523 1.00 83.31 106 ILE A O 1
ATOM 854 N N . ARG A 1 107 ? 26.367 9.279 -8.523 1.00 80.31 107 ARG A N 1
ATOM 855 C CA . ARG A 1 107 ? 26.858 10.669 -8.541 1.00 80.31 107 ARG A CA 1
ATOM 856 C C . ARG A 1 107 ? 28.159 10.829 -7.753 1.00 80.31 107 ARG A C 1
ATOM 858 O O . ARG A 1 107 ? 29.086 11.462 -8.247 1.00 80.31 107 ARG A O 1
ATOM 865 N N . ARG A 1 108 ? 28.254 10.231 -6.559 1.00 78.38 108 ARG A N 1
ATOM 866 C CA . ARG A 1 108 ? 29.486 10.252 -5.751 1.00 78.38 108 ARG A CA 1
ATOM 867 C C . ARG A 1 108 ? 30.637 9.538 -6.456 1.00 78.38 108 ARG A C 1
ATOM 869 O O . ARG A 1 108 ? 31.729 10.089 -6.506 1.00 78.38 108 ARG A O 1
ATOM 876 N N . ARG A 1 109 ? 30.389 8.372 -7.062 1.00 77.50 109 ARG A N 1
ATOM 877 C CA . ARG A 1 109 ? 31.403 7.619 -7.818 1.00 77.50 109 ARG A CA 1
ATOM 878 C C . ARG A 1 109 ? 31.954 8.417 -9.002 1.00 77.50 109 ARG A C 1
ATOM 880 O O . ARG A 1 109 ? 33.156 8.410 -9.228 1.00 77.50 109 ARG A O 1
ATOM 887 N N . ASN A 1 110 ? 31.094 9.123 -9.734 1.00 69.44 110 ASN A N 1
ATOM 888 C CA . ASN A 1 110 ? 31.515 9.921 -10.888 1.00 69.44 110 ASN A CA 1
ATOM 889 C C . ASN A 1 110 ? 32.259 11.208 -10.489 1.00 69.44 110 ASN A C 1
ATOM 891 O O . ASN A 1 110 ? 33.061 11.694 -11.274 1.00 69.44 110 ASN A O 1
ATOM 895 N N . ARG A 1 111 ? 32.045 11.732 -9.272 1.00 66.19 111 ARG A N 1
ATOM 896 C CA . ARG A 1 111 ? 32.782 12.894 -8.742 1.00 66.19 111 ARG A CA 1
ATOM 897 C C . ARG A 1 111 ? 34.244 12.580 -8.394 1.00 66.19 111 ARG A C 1
ATOM 899 O O . ARG A 1 111 ? 35.052 13.493 -8.350 1.00 66.19 111 ARG A O 1
ATOM 906 N N . ILE A 1 112 ? 34.567 11.317 -8.108 1.00 65.44 112 ILE A N 1
ATOM 907 C CA . ILE A 1 112 ? 35.906 10.890 -7.659 1.00 65.44 112 ILE A CA 1
ATOM 908 C C . ILE A 1 112 ? 36.794 10.468 -8.847 1.00 65.44 112 ILE A C 1
ATOM 910 O O . ILE A 1 112 ? 37.971 10.180 -8.659 1.00 65.44 112 ILE A O 1
ATOM 914 N N . ARG A 1 113 ? 36.279 10.450 -10.089 1.00 60.72 113 ARG A N 1
ATOM 915 C CA . ARG A 1 113 ? 37.152 10.241 -11.253 1.00 60.72 113 ARG A CA 1
ATOM 916 C C . ARG A 1 113 ? 38.065 11.465 -11.419 1.00 60.72 113 ARG A C 1
ATOM 918 O O . ARG A 1 113 ? 37.524 12.570 -11.489 1.00 60.72 113 ARG A O 1
ATOM 925 N N . PRO A 1 114 ? 39.401 11.297 -11.462 1.00 58.31 114 PRO A N 1
ATOM 926 C CA . PRO A 1 114 ? 40.288 12.395 -11.823 1.00 58.31 114 PRO A CA 1
ATOM 927 C C . PRO A 1 114 ? 39.900 12.869 -13.227 1.00 58.31 114 PRO A C 1
ATOM 929 O O . PRO A 1 114 ? 39.608 12.045 -14.094 1.00 58.31 114 PRO A O 1
ATOM 932 N N . MET A 1 115 ? 39.797 14.186 -13.411 1.00 65.31 115 MET A N 1
ATOM 933 C CA . MET A 1 115 ? 39.637 14.745 -14.749 1.00 65.31 115 MET A CA 1
ATOM 934 C C . MET A 1 115 ? 40.962 14.517 -15.472 1.00 65.31 115 MET A C 1
ATOM 936 O O . MET A 1 115 ? 41.990 15.002 -15.002 1.00 65.31 115 MET A O 1
ATOM 940 N N . GLU A 1 116 ? 40.921 13.696 -16.517 1.00 56.03 116 GLU A N 1
ATOM 941 C CA . GLU A 1 116 ? 42.009 13.569 -17.491 1.00 56.03 116 GLU A CA 1
ATOM 942 C C . GLU A 1 116 ? 42.144 14.864 -18.297 1.00 56.03 116 GLU A C 1
ATOM 944 O O . GLU A 1 116 ? 41.088 15.462 -18.626 1.00 56.03 116 GLU A O 1
#